Protein AF-A0A9Q0MT74-F1 (afdb_monomer)

Secondary structure (DSSP, 8-state):
-------------------------EEBTTS-EESSHHHHHHHHTT-TT--B--SS---SS------------EEETTS-EESSHHHHHHHHHHTT----EEEES--

Structure (mmCIF, N/CA/C/O backbone):
data_AF-A0A9Q0MT74-F1
#
_entry.id   AF-A0A9Q0MT74-F1
#
loop_
_atom_site.group_PDB
_atom_site.id
_atom_site.type_symbol
_atom_site.label_atom_id
_atom_site.label_alt_id
_atom_site.label_comp_id
_atom_site.label_asym_id
_atom_site.label_entity_id
_atom_site.label_seq_id
_atom_site.pdbx_PDB_ins_code
_atom_site.Cartn_x
_atom_site.Cartn_y
_atom_site.Cartn_z
_atom_site.occupancy
_atom_site.B_iso_or_equiv
_atom_site.auth_seq_id
_atom_site.auth_comp_id
_atom_site.auth_asym_id
_atom_site.auth_atom_id
_atom_site.pdbx_PDB_model_num
ATOM 1 N N . MET A 1 1 ? 53.813 -7.443 -28.184 1.00 44.03 1 MET A N 1
ATOM 2 C CA . MET A 1 1 ? 53.787 -6.206 -27.374 1.00 44.03 1 MET A CA 1
ATOM 3 C C . MET A 1 1 ? 52.587 -5.408 -27.853 1.00 44.03 1 MET A C 1
ATOM 5 O O . MET A 1 1 ? 52.539 -5.113 -29.034 1.00 44.03 1 MET A O 1
ATOM 9 N N . LEU A 1 2 ? 51.480 -5.450 -27.103 1.00 43.97 2 LEU A N 1
ATOM 10 C CA . LEU A 1 2 ? 51.049 -4.371 -26.189 1.00 43.97 2 LEU A CA 1
ATOM 11 C C . LEU A 1 2 ? 50.726 -3.103 -27.005 1.00 43.97 2 LEU A C 1
ATOM 13 O O . LEU A 1 2 ? 51.635 -2.535 -27.587 1.00 43.97 2 LEU A O 1
ATOM 17 N N . THR A 1 3 ? 49.478 -2.658 -27.126 1.00 46.44 3 THR A N 1
ATOM 18 C CA . THR A 1 3 ? 48.632 -2.263 -25.991 1.00 46.44 3 THR A CA 1
ATOM 19 C C . THR A 1 3 ? 47.133 -2.334 -26.312 1.00 46.44 3 THR A C 1
ATOM 21 O O . THR A 1 3 ? 46.624 -1.621 -27.173 1.00 46.44 3 THR A O 1
ATOM 24 N N . LEU A 1 4 ? 46.426 -3.171 -25.543 1.00 58.16 4 LEU A N 1
ATOM 25 C CA . LEU A 1 4 ? 45.058 -2.894 -25.103 1.00 58.16 4 LEU A CA 1
ATOM 2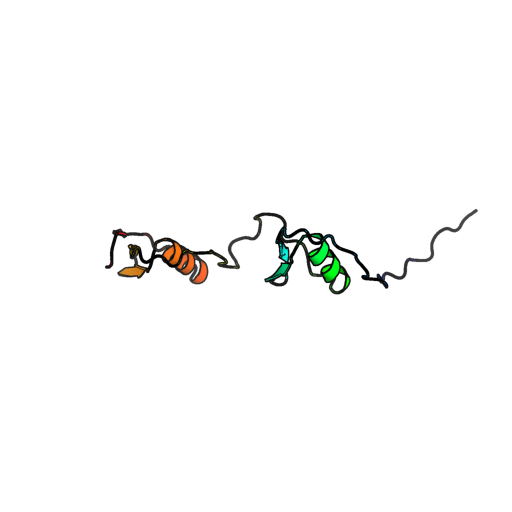6 C C . LEU A 1 4 ? 45.027 -1.578 -24.297 1.00 58.16 4 LEU A C 1
ATOM 28 O O . LEU A 1 4 ? 46.034 -1.230 -23.683 1.00 58.16 4 LEU A O 1
ATOM 32 N N . LEU A 1 5 ? 43.829 -0.984 -24.203 1.00 58.59 5 LEU A N 1
ATOM 33 C CA . LEU A 1 5 ? 43.388 0.077 -23.279 1.00 58.59 5 LEU A CA 1
ATOM 34 C C . LEU A 1 5 ? 43.742 1.512 -23.673 1.00 58.59 5 LEU A C 1
ATOM 36 O O . LEU A 1 5 ? 44.814 1.983 -23.327 1.00 58.59 5 LEU A O 1
ATOM 40 N N . LEU A 1 6 ? 42.757 2.239 -24.214 1.00 51.47 6 LEU A N 1
ATOM 41 C CA . LEU A 1 6 ? 42.375 3.555 -23.686 1.00 51.47 6 LEU A CA 1
ATOM 42 C C . LEU A 1 6 ? 40.843 3.728 -23.765 1.00 51.47 6 LEU A C 1
ATOM 44 O O . LEU A 1 6 ? 40.298 4.290 -24.704 1.00 51.47 6 LEU A O 1
ATOM 48 N N . LEU A 1 7 ? 40.199 3.169 -22.736 1.00 41.94 7 LEU A N 1
ATOM 49 C CA . LEU A 1 7 ? 39.065 3.722 -21.984 1.00 41.94 7 LEU A CA 1
ATOM 50 C C . LEU A 1 7 ? 37.783 4.086 -22.753 1.00 41.94 7 LEU A C 1
ATOM 52 O O . LEU A 1 7 ? 37.570 5.220 -23.166 1.00 41.94 7 LEU A O 1
ATOM 56 N N . ASN A 1 8 ? 36.893 3.091 -22.803 1.00 47.56 8 ASN A N 1
ATOM 57 C CA . ASN A 1 8 ? 35.435 3.191 -22.683 1.00 47.56 8 ASN A CA 1
ATOM 58 C C . ASN A 1 8 ? 34.933 4.588 -22.268 1.00 47.56 8 ASN A C 1
ATOM 60 O O . ASN A 1 8 ? 34.925 4.929 -21.082 1.00 47.56 8 ASN A O 1
ATOM 64 N N . VAL A 1 9 ? 34.455 5.363 -23.240 1.00 49.19 9 VAL A N 1
ATOM 65 C CA . VAL A 1 9 ? 33.559 6.489 -22.975 1.00 49.19 9 VAL A CA 1
ATOM 66 C C . VAL A 1 9 ? 32.183 5.875 -22.704 1.00 49.19 9 VAL A C 1
ATOM 68 O O . VAL A 1 9 ? 31.531 5.368 -23.611 1.00 49.19 9 VAL A O 1
ATOM 71 N N . PHE A 1 10 ? 31.800 5.813 -21.429 1.00 51.94 10 PHE A N 1
ATOM 72 C CA . PHE A 1 10 ? 30.501 5.321 -20.968 1.00 51.94 10 PHE A CA 1
ATOM 73 C C . PHE A 1 10 ? 29.374 6.249 -21.461 1.00 51.94 10 PHE A C 1
ATOM 75 O O . PHE A 1 10 ? 29.294 7.395 -21.028 1.00 51.94 10 PHE A O 1
ATOM 82 N N . GLY A 1 11 ? 28.504 5.747 -22.343 1.00 45.72 11 GLY A N 1
ATOM 83 C CA . GLY A 1 11 ? 27.264 6.407 -22.769 1.00 45.72 11 GLY A CA 1
ATOM 84 C C . GLY A 1 11 ? 26.456 5.511 -23.714 1.00 45.72 11 GLY A C 1
ATOM 85 O O . GLY A 1 11 ? 26.902 5.209 -24.817 1.00 45.72 11 GLY A O 1
ATOM 86 N N . ARG A 1 12 ? 25.295 5.017 -23.263 1.00 54.22 12 ARG A N 1
ATOM 87 C CA . ARG A 1 12 ? 24.438 4.048 -23.974 1.00 54.22 12 ARG A CA 1
ATOM 88 C C . ARG A 1 12 ? 23.598 4.766 -25.043 1.00 54.22 12 ARG A C 1
ATOM 90 O O . ARG A 1 12 ? 22.455 5.115 -24.793 1.00 54.22 12 ARG A O 1
ATOM 97 N N . GLU A 1 13 ? 24.164 5.012 -26.225 1.00 56.47 13 GLU A N 1
ATOM 98 C CA . GLU A 1 13 ? 23.534 5.872 -27.252 1.00 56.47 13 GLU A CA 1
ATOM 99 C C . GLU A 1 13 ? 22.345 5.279 -28.036 1.00 56.47 13 GLU A C 1
ATOM 101 O O . GLU A 1 13 ? 21.807 5.951 -28.908 1.00 56.47 13 GLU A O 1
ATOM 106 N N . ASP A 1 14 ? 21.828 4.093 -27.714 1.00 60.78 14 ASP A N 1
ATOM 107 C CA . ASP A 1 14 ? 20.587 3.618 -28.342 1.00 60.78 14 ASP A CA 1
ATOM 108 C C . ASP A 1 14 ? 19.717 2.824 -27.359 1.00 60.78 14 ASP A C 1
ATOM 110 O O . ASP A 1 14 ? 19.758 1.595 -27.297 1.00 60.78 14 ASP A O 1
ATOM 114 N N . CYS A 1 15 ? 18.850 3.530 -26.627 1.00 69.00 15 CYS A N 1
ATOM 115 C CA . CYS A 1 15 ? 17.767 2.952 -25.817 1.00 69.00 15 CYS A CA 1
ATOM 116 C C . CYS A 1 15 ? 16.600 2.414 -26.667 1.00 69.00 15 CYS A C 1
ATOM 118 O O . CYS A 1 15 ? 15.432 2.518 -26.305 1.00 69.00 15 CYS A O 1
ATOM 120 N N . LYS A 1 16 ? 16.901 1.836 -27.833 1.00 75.31 16 LYS A N 1
ATOM 121 C CA . LYS A 1 16 ? 15.912 1.207 -28.715 1.00 75.31 16 LYS A CA 1
ATOM 122 C C . LYS A 1 16 ? 15.719 -0.248 -28.303 1.00 75.31 16 LYS A C 1
ATOM 124 O O . LYS A 1 16 ? 16.227 -1.160 -28.951 1.00 75.31 16 LYS A O 1
ATOM 129 N N . ILE A 1 17 ? 15.006 -0.460 -27.202 1.00 81.81 17 ILE A N 1
ATOM 130 C CA . ILE A 1 17 ? 14.678 -1.798 -26.703 1.00 81.81 17 ILE A CA 1
ATOM 131 C C . ILE A 1 17 ? 13.286 -2.180 -27.215 1.00 81.81 17 ILE A C 1
ATOM 133 O O . ILE A 1 17 ? 12.305 -1.487 -26.961 1.00 81.81 17 ILE A O 1
ATOM 137 N N . ALA A 1 18 ? 13.203 -3.277 -27.967 1.00 85.56 18 ALA A N 1
ATOM 138 C CA . ALA A 1 18 ? 11.931 -3.853 -28.388 1.00 85.56 18 ALA A CA 1
ATOM 139 C C . ALA A 1 18 ? 11.427 -4.810 -27.302 1.00 85.56 18 ALA A C 1
ATOM 141 O O . ALA A 1 18 ? 12.107 -5.785 -26.985 1.00 85.56 18 ALA A O 1
ATOM 142 N N . CYS A 1 19 ? 10.237 -4.545 -26.764 1.00 85.88 19 CYS A N 1
ATOM 143 C CA . CYS A 1 19 ? 9.634 -5.367 -25.720 1.00 85.88 19 CYS A CA 1
ATOM 144 C C . CYS A 1 19 ? 8.459 -6.199 -26.244 1.00 85.88 19 CYS A C 1
ATOM 146 O O . CYS A 1 19 ? 7.714 -5.724 -27.109 1.00 85.88 19 CYS A O 1
ATOM 148 N N . PRO A 1 20 ? 8.258 -7.426 -25.729 1.00 90.06 20 PRO A N 1
ATOM 149 C CA . PRO A 1 20 ? 7.036 -8.170 -25.990 1.00 90.06 20 PRO A CA 1
ATOM 150 C C . PRO A 1 20 ? 5.825 -7.445 -25.384 1.00 90.06 20 PRO A C 1
ATOM 152 O O . PRO A 1 20 ? 5.950 -6.661 -24.443 1.00 90.06 20 PRO A O 1
ATOM 155 N N . LEU A 1 21 ? 4.639 -7.710 -25.937 1.00 88.62 21 LEU A N 1
ATOM 156 C CA . LEU A 1 21 ? 3.368 -7.151 -25.456 1.00 88.62 21 LEU A CA 1
ATOM 157 C C . LEU A 1 21 ? 2.739 -8.000 -24.340 1.00 88.62 21 LEU A C 1
ATOM 159 O O . LEU A 1 21 ? 1.523 -7.976 -24.151 1.00 88.62 21 LEU A O 1
ATOM 163 N N . ASP A 1 22 ? 3.542 -8.794 -23.633 1.00 90.12 22 ASP A N 1
ATOM 164 C CA . ASP A 1 22 ? 3.057 -9.528 -22.474 1.00 90.12 22 ASP A CA 1
ATOM 165 C C . ASP A 1 22 ? 2.778 -8.551 -21.328 1.00 90.12 22 ASP A C 1
ATOM 167 O O . ASP A 1 22 ? 3.565 -7.645 -21.050 1.00 90.12 22 ASP A O 1
ATOM 171 N N . LEU A 1 23 ? 1.626 -8.719 -20.684 1.00 85.88 23 LEU A N 1
ATOM 172 C CA . LEU A 1 23 ? 1.203 -7.877 -19.575 1.00 85.88 23 LEU A CA 1
ATOM 173 C C . LEU A 1 23 ? 1.513 -8.599 -18.263 1.00 85.88 23 LEU A C 1
ATOM 175 O O . LEU A 1 23 ? 0.690 -9.354 -17.744 1.00 85.88 23 LEU A O 1
ATOM 179 N N . SER A 1 24 ? 2.716 -8.353 -17.757 1.00 86.25 24 SER A N 1
ATOM 180 C CA . SER A 1 24 ? 3.268 -8.918 -16.524 1.00 86.25 24 SER A CA 1
ATOM 181 C C . SER A 1 24 ? 3.733 -7.757 -15.634 1.00 86.25 24 SER A C 1
ATOM 183 O O . SER A 1 24 ? 4.938 -7.520 -15.534 1.00 86.25 24 SER A O 1
ATOM 185 N N . PRO A 1 25 ? 2.802 -6.967 -15.064 1.00 85.19 25 PRO A N 1
ATOM 186 C CA . PRO A 1 25 ? 3.102 -5.637 -14.549 1.00 85.19 25 PRO A CA 1
ATOM 187 C C . PRO A 1 25 ? 4.108 -5.658 -13.397 1.00 85.19 25 PRO A C 1
ATOM 189 O O . PRO A 1 25 ? 4.046 -6.510 -12.510 1.00 85.19 25 PRO A O 1
ATOM 192 N N . VAL A 1 26 ? 5.011 -4.678 -13.401 1.00 85.00 26 VAL A N 1
ATOM 193 C CA . VAL A 1 26 ? 6.054 -4.495 -12.384 1.00 85.00 26 VAL A CA 1
ATOM 194 C C . VAL A 1 26 ? 6.080 -3.051 -11.890 1.00 85.00 26 VAL A C 1
ATOM 196 O O . VAL A 1 26 ? 5.729 -2.135 -12.631 1.00 85.00 26 VAL A O 1
ATOM 199 N N . CYS A 1 27 ? 6.511 -2.831 -10.650 1.00 84.81 27 CYS A N 1
ATOM 200 C CA . CYS A 1 27 ? 6.716 -1.490 -10.105 1.00 84.81 27 CYS A CA 1
ATOM 201 C C . CYS A 1 27 ? 8.192 -1.086 -10.243 1.00 84.81 27 CYS A C 1
ATOM 203 O O . CYS A 1 27 ? 9.084 -1.905 -10.004 1.00 84.81 27 CYS A O 1
ATOM 205 N N . GLY A 1 28 ? 8.454 0.156 -10.648 1.00 81.25 28 GLY A N 1
ATOM 206 C CA . GLY A 1 28 ? 9.793 0.743 -10.639 1.00 81.25 28 GLY A CA 1
ATOM 207 C C . GLY A 1 28 ? 10.088 1.513 -9.359 1.00 81.25 28 GLY A C 1
ATOM 208 O O . GLY A 1 28 ? 9.183 1.950 -8.649 1.00 81.25 28 GLY A O 1
ATOM 209 N N . SER A 1 29 ? 11.374 1.734 -9.089 1.00 79.50 29 SER A N 1
ATOM 210 C CA . SER A 1 29 ? 11.835 2.603 -7.995 1.00 79.50 29 SER A CA 1
ATOM 211 C C . SER A 1 29 ? 11.363 4.061 -8.115 1.00 79.50 29 SER A C 1
ATOM 213 O O . SER A 1 29 ? 11.430 4.806 -7.141 1.00 79.50 29 SER A O 1
ATOM 215 N N . ASP A 1 30 ? 10.858 4.472 -9.281 1.00 79.62 30 ASP A N 1
ATOM 216 C CA . ASP A 1 30 ? 10.247 5.780 -9.522 1.00 79.62 30 ASP A CA 1
ATOM 217 C C . ASP A 1 30 ? 8.736 5.826 -9.217 1.00 79.62 30 ASP A C 1
ATOM 219 O O . ASP A 1 30 ? 8.078 6.826 -9.510 1.00 79.62 30 ASP A O 1
ATOM 223 N N . GLY A 1 31 ? 8.179 4.752 -8.644 1.00 78.19 31 GLY A N 1
ATOM 224 C CA . GLY A 1 31 ? 6.767 4.649 -8.268 1.00 78.19 31 GLY A CA 1
ATOM 225 C C . GLY A 1 31 ? 5.814 4.455 -9.451 1.00 78.19 31 GLY A C 1
ATOM 226 O O . GLY A 1 31 ? 4.598 4.526 -9.275 1.00 78.19 31 GLY A O 1
ATOM 227 N N . LYS A 1 32 ? 6.330 4.218 -10.665 1.00 82.75 32 LYS A N 1
ATOM 228 C CA . LYS A 1 32 ? 5.506 3.922 -11.843 1.00 82.75 32 LYS A CA 1
ATOM 229 C C . LYS A 1 32 ? 5.318 2.420 -12.019 1.00 82.75 32 LYS A C 1
ATOM 231 O O . LYS A 1 32 ? 6.214 1.621 -11.753 1.00 82.75 32 LYS A O 1
ATOM 236 N N . THR A 1 33 ? 4.145 2.041 -12.521 1.00 84.94 33 THR A N 1
ATOM 237 C CA . THR A 1 33 ? 3.880 0.674 -12.981 1.00 84.94 33 THR A CA 1
ATOM 238 C C . THR A 1 33 ? 4.237 0.552 -14.457 1.00 84.94 33 THR A C 1
ATOM 240 O O . THR A 1 33 ? 3.777 1.347 -15.275 1.00 84.94 33 THR A O 1
ATOM 243 N N . TYR A 1 34 ? 5.018 -0.468 -14.795 1.00 85.44 34 TYR A N 1
ATOM 244 C CA . TYR A 1 34 ? 5.444 -0.779 -16.154 1.00 85.44 34 TYR A CA 1
ATOM 245 C C . TYR A 1 34 ? 4.732 -2.050 -16.640 1.00 85.44 34 TYR A C 1
ATOM 247 O O . TYR A 1 34 ? 4.574 -2.979 -15.843 1.00 85.44 34 TYR A O 1
ATOM 255 N N . PRO A 1 35 ? 4.303 -2.125 -17.918 1.00 88.62 35 PRO A N 1
ATOM 256 C CA . PRO A 1 35 ? 3.590 -3.284 -18.469 1.00 88.62 35 PRO A CA 1
ATOM 257 C C . PRO A 1 35 ? 4.290 -4.629 -18.257 1.00 88.62 35 PRO A C 1
ATOM 259 O O . PRO A 1 35 ? 3.622 -5.633 -18.019 1.00 88.62 35 PRO A O 1
ATOM 262 N N . ASN A 1 36 ? 5.621 -4.637 -18.335 1.00 84.81 36 ASN A N 1
ATOM 263 C CA . ASN A 1 36 ? 6.472 -5.778 -18.016 1.00 84.81 36 ASN A CA 1
ATOM 264 C C . ASN A 1 36 ? 7.900 -5.339 -17.649 1.00 84.81 36 ASN A C 1
ATOM 266 O O . ASN A 1 36 ? 8.278 -4.173 -17.800 1.00 84.81 36 ASN A O 1
ATOM 270 N N . ALA A 1 37 ? 8.715 -6.290 -17.189 1.00 84.81 37 ALA A N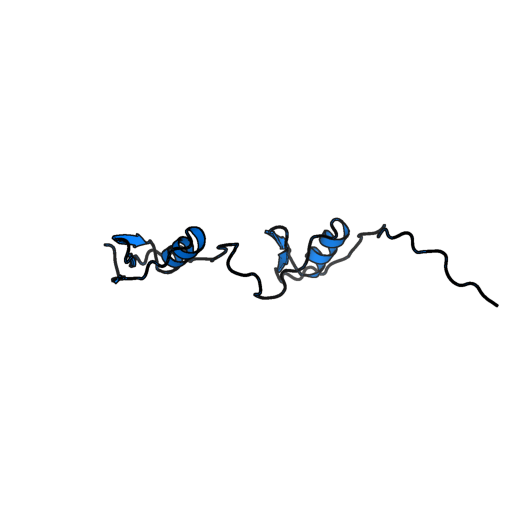 1
ATOM 271 C CA . ALA A 1 37 ? 10.111 -6.048 -16.821 1.00 84.81 37 ALA A CA 1
ATOM 272 C C . ALA A 1 37 ? 10.939 -5.428 -17.963 1.00 84.81 37 ALA A C 1
ATOM 274 O O . ALA A 1 37 ? 11.721 -4.517 -17.711 1.00 84.81 37 ALA A O 1
ATOM 275 N N . CYS A 1 38 ? 10.711 -5.842 -19.217 1.00 87.56 38 CYS A N 1
ATOM 276 C CA . CYS A 1 38 ? 11.411 -5.269 -20.369 1.00 87.56 38 CYS A CA 1
ATOM 277 C C . CYS A 1 38 ? 11.113 -3.773 -20.523 1.00 87.56 38 CYS A C 1
ATOM 279 O O . CYS A 1 38 ? 12.029 -2.981 -20.728 1.00 87.56 38 CYS A O 1
ATOM 281 N N . THR A 1 39 ? 9.845 -3.367 -20.391 1.00 88.75 39 THR A N 1
ATOM 282 C CA . THR A 1 39 ? 9.468 -1.947 -20.491 1.00 88.75 39 THR A CA 1
ATOM 283 C C . THR A 1 39 ? 10.046 -1.099 -19.361 1.00 88.75 39 THR A C 1
ATOM 285 O O . THR A 1 39 ? 10.359 0.064 -19.589 1.00 88.75 39 THR A O 1
ATOM 288 N N . LEU A 1 40 ? 10.250 -1.675 -18.173 1.00 85.56 40 LEU A N 1
ATOM 289 C CA . LEU A 1 40 ? 10.957 -1.001 -17.087 1.00 85.56 40 LEU A CA 1
ATOM 290 C C . LEU A 1 40 ? 12.439 -0.820 -17.429 1.00 85.56 40 LEU A C 1
ATOM 292 O O . LEU A 1 40 ? 12.943 0.294 -17.363 1.00 85.56 40 LEU A O 1
ATOM 296 N N . GLU A 1 41 ? 13.128 -1.883 -17.850 1.00 80.38 41 GLU A N 1
ATOM 297 C CA . GLU A 1 41 ? 14.547 -1.824 -18.236 1.00 80.38 41 GLU A CA 1
ATOM 298 C C . GLU A 1 41 ? 14.807 -0.880 -19.421 1.00 80.38 41 GLU A C 1
ATOM 300 O O . GLU A 1 41 ? 15.869 -0.254 -19.511 1.00 80.38 41 GLU A O 1
ATOM 305 N N . ALA A 1 42 ? 13.837 -0.771 -20.334 1.00 82.50 42 ALA A N 1
ATOM 306 C CA . ALA A 1 42 ? 13.868 0.177 -21.439 1.00 82.50 42 ALA A CA 1
ATOM 307 C C . ALA A 1 42 ? 13.869 1.629 -20.954 1.00 82.50 42 ALA A C 1
ATOM 309 O O . ALA A 1 42 ? 14.617 2.453 -21.476 1.00 82.50 42 ALA A O 1
ATOM 310 N N . GLU A 1 43 ? 13.100 1.926 -19.914 1.00 82.94 43 GLU A N 1
ATOM 311 C CA . GLU A 1 43 ? 13.022 3.255 -19.304 1.00 82.94 43 GLU A CA 1
ATOM 312 C C . GLU A 1 43 ? 14.241 3.537 -18.412 1.00 82.94 43 GLU A C 1
ATOM 314 O O . GLU A 1 43 ? 14.818 4.627 -18.466 1.00 82.94 43 GLU A O 1
ATOM 319 N N . SER A 1 44 ? 14.749 2.521 -17.705 1.00 77.25 44 SER A N 1
ATOM 320 C CA . SER A 1 44 ? 16.033 2.574 -16.990 1.00 77.25 44 SER A CA 1
ATOM 321 C C . SER A 1 44 ? 17.212 2.945 -17.886 1.00 77.25 44 SER A C 1
ATOM 323 O O . SER A 1 44 ? 18.201 3.483 -17.408 1.00 77.25 44 SER A O 1
ATOM 325 N N . CYS A 1 45 ? 17.126 2.687 -19.194 1.00 76.62 45 CYS A N 1
ATOM 326 C CA . CYS A 1 45 ? 18.171 3.066 -20.142 1.00 76.62 45 CYS A CA 1
ATOM 327 C C . CYS A 1 45 ? 18.345 4.590 -20.269 1.00 76.62 45 CYS A C 1
ATOM 329 O O . CYS A 1 45 ? 19.457 5.061 -20.502 1.00 76.62 45 CYS A O 1
ATOM 331 N N . HIS A 1 46 ? 17.264 5.360 -20.109 1.00 69.62 46 HIS A N 1
ATOM 332 C CA . HIS A 1 46 ? 17.311 6.824 -20.126 1.00 69.62 46 HIS A CA 1
ATOM 333 C C . HIS A 1 46 ? 17.659 7.415 -18.759 1.00 69.62 46 HIS A C 1
ATOM 335 O O . HIS A 1 46 ? 18.164 8.536 -18.675 1.00 69.62 46 HIS A O 1
ATOM 341 N N . ASN A 1 47 ? 17.372 6.672 -17.693 1.00 64.94 47 ASN A N 1
ATOM 342 C CA . ASN A 1 47 ? 17.556 7.100 -16.322 1.00 64.94 47 ASN A CA 1
ATOM 343 C C . ASN A 1 47 ? 18.106 5.925 -15.507 1.00 64.94 47 ASN A C 1
ATOM 345 O O . ASN A 1 47 ? 17.329 5.144 -14.955 1.00 64.94 47 ASN A O 1
ATOM 349 N N . ASP A 1 48 ? 19.439 5.847 -15.403 1.00 63.41 48 ASP A N 1
ATOM 350 C CA . ASP A 1 48 ? 20.234 4.821 -14.688 1.00 63.41 48 ASP A CA 1
ATOM 351 C C . ASP A 1 48 ? 19.838 4.611 -13.200 1.00 63.41 48 ASP A C 1
ATOM 353 O O . ASP A 1 48 ? 20.453 3.824 -12.484 1.00 63.41 48 ASP A O 1
ATOM 357 N N . SER A 1 49 ? 18.814 5.317 -12.710 1.00 65.88 49 SER A N 1
ATOM 358 C CA . SER A 1 49 ? 18.258 5.227 -11.356 1.00 65.88 49 SER A CA 1
ATOM 359 C C . SER A 1 49 ? 16.963 4.404 -11.252 1.00 65.88 49 SER A C 1
ATOM 361 O O . SER A 1 49 ? 16.493 4.159 -10.138 1.00 65.88 49 SER A O 1
ATOM 363 N N . ILE A 1 50 ? 16.354 3.992 -12.371 1.00 65.88 50 ILE A N 1
ATOM 364 C CA . ILE A 1 50 ? 15.135 3.170 -12.352 1.00 65.88 50 ILE A CA 1
ATOM 365 C C . ILE A 1 50 ? 15.561 1.706 -12.259 1.00 65.88 50 ILE A C 1
ATOM 367 O O . ILE A 1 50 ? 16.176 1.173 -13.179 1.00 65.88 50 ILE A O 1
ATOM 371 N N . THR A 1 51 ? 15.248 1.034 -11.158 1.00 62.09 51 THR A N 1
ATOM 372 C CA . THR A 1 51 ? 15.480 -0.405 -11.004 1.00 62.09 51 THR A CA 1
ATOM 373 C C . THR A 1 51 ? 14.156 -1.125 -10.833 1.00 62.09 51 THR A C 1
ATOM 375 O O . THR A 1 51 ? 13.185 -0.581 -10.299 1.00 62.09 51 THR A O 1
ATOM 378 N N . LEU A 1 52 ? 14.111 -2.359 -11.334 1.00 56.81 52 LEU A N 1
ATOM 379 C CA . LEU A 1 52 ? 12.983 -3.246 -11.132 1.00 56.81 52 LEU A CA 1
ATOM 380 C C . LEU A 1 52 ? 12.849 -3.499 -9.633 1.00 56.81 52 LEU A C 1
ATOM 382 O O . LEU A 1 52 ? 13.776 -4.023 -9.010 1.00 56.81 52 LEU A O 1
ATOM 386 N N . LEU A 1 53 ? 11.693 -3.156 -9.065 1.00 53.62 53 LEU A N 1
ATOM 387 C CA . LEU A 1 53 ? 11.336 -3.526 -7.702 1.00 53.62 53 LEU A CA 1
ATOM 388 C C . LEU A 1 53 ? 10.994 -5.026 -7.691 1.00 53.62 53 LEU A C 1
ATOM 390 O O . LEU A 1 53 ? 9.847 -5.434 -7.525 1.00 53.62 53 LEU A O 1
ATOM 394 N N . LEU A 1 54 ? 11.988 -5.874 -7.967 1.00 48.56 54 LEU A N 1
AT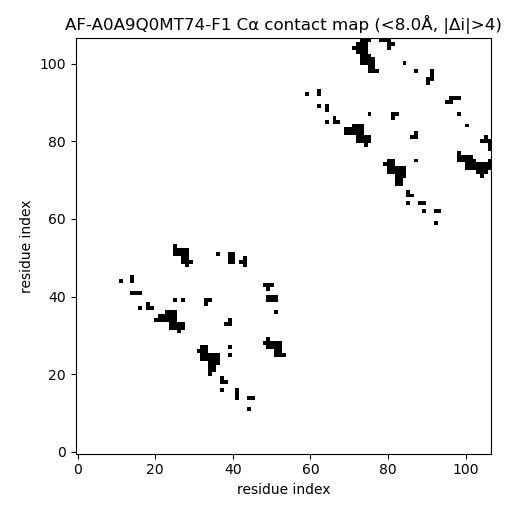OM 395 C CA . LEU A 1 54 ? 11.845 -7.318 -7.865 1.00 48.56 54 LEU A CA 1
ATOM 396 C C . LEU A 1 54 ? 11.726 -7.665 -6.383 1.00 48.56 54 LEU A C 1
ATOM 398 O O . LEU A 1 54 ? 12.708 -7.646 -5.649 1.00 48.56 54 LEU A O 1
ATOM 402 N N . LEU A 1 55 ? 10.505 -8.040 -6.003 1.00 44.03 55 LEU A N 1
ATOM 403 C CA . LEU A 1 55 ? 10.172 -8.861 -4.844 1.00 44.03 55 LEU A CA 1
ATOM 404 C C . LEU A 1 55 ? 10.502 -8.231 -3.480 1.00 44.03 55 LEU A C 1
ATOM 406 O O . LEU A 1 55 ? 11.573 -8.422 -2.919 1.00 44.03 55 LEU A O 1
ATOM 410 N N . ASN A 1 56 ? 9.483 -7.611 -2.884 1.00 49.12 56 ASN A N 1
ATOM 411 C CA . ASN A 1 56 ? 9.173 -7.727 -1.452 1.00 49.12 56 ASN A CA 1
ATOM 412 C C . ASN A 1 56 ? 10.282 -7.371 -0.439 1.00 49.12 56 ASN A C 1
ATOM 414 O O . ASN A 1 56 ? 10.271 -7.904 0.670 1.00 49.12 56 ASN A O 1
ATOM 418 N N . VAL A 1 57 ? 11.216 -6.470 -0.764 1.00 52.75 57 VAL A N 1
ATOM 419 C CA . VAL A 1 57 ? 12.220 -5.978 0.201 1.00 52.75 57 VAL A CA 1
ATOM 420 C C . VAL A 1 57 ? 12.418 -4.463 0.088 1.00 52.75 57 VAL A C 1
ATOM 422 O O . VAL A 1 57 ? 13.503 -3.982 -0.198 1.00 52.75 57 VAL A O 1
ATOM 425 N N . PHE A 1 58 ? 11.350 -3.711 0.343 1.00 47.53 58 PHE A N 1
ATOM 426 C CA . PHE A 1 58 ? 11.370 -2.389 0.985 1.00 47.53 58 PHE A CA 1
ATOM 427 C C . PHE A 1 58 ? 10.044 -2.335 1.764 1.00 47.53 58 PHE A C 1
ATOM 429 O O . PHE A 1 58 ? 8.981 -2.187 1.184 1.00 47.53 58 PHE A O 1
ATOM 436 N N . GLY A 1 59 ? 9.985 -2.710 3.039 1.00 45.22 59 GLY A N 1
ATOM 437 C CA . GLY A 1 59 ? 10.649 -1.971 4.100 1.00 45.22 59 GLY A CA 1
ATOM 438 C C . GLY A 1 59 ? 9.875 -0.683 4.365 1.00 45.22 59 GLY A C 1
ATOM 439 O O . GLY A 1 59 ? 10.341 0.363 3.954 1.00 45.22 59 GLY A O 1
ATOM 440 N N . GLN A 1 60 ? 8.686 -0.795 4.968 1.00 52.66 60 GLN A N 1
ATOM 441 C CA . GLN A 1 60 ? 8.051 0.157 5.902 1.00 52.66 60 GLN A CA 1
ATOM 442 C C . GLN A 1 60 ? 8.123 1.683 5.626 1.00 52.66 60 GLN A C 1
ATOM 444 O O . GLN A 1 60 ? 7.966 2.467 6.557 1.00 52.66 60 GLN A O 1
ATOM 449 N N . GLU A 1 61 ? 8.353 2.130 4.393 1.00 55.50 61 GLU A N 1
ATOM 450 C CA . GLU A 1 61 ? 8.413 3.562 4.048 1.00 55.50 61 GLU A CA 1
ATOM 4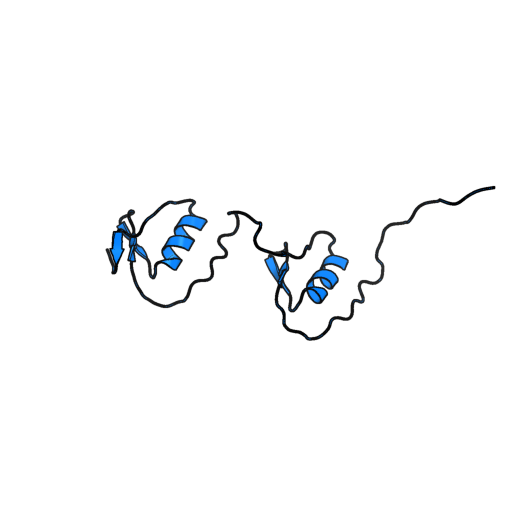51 C C . GLU A 1 61 ? 7.233 3.974 3.159 1.00 55.50 61 GLU A C 1
ATOM 453 O O . GLU A 1 61 ? 6.655 5.035 3.377 1.00 55.50 61 GLU A O 1
ATOM 458 N N . ASN A 1 62 ? 6.790 3.106 2.244 1.00 65.75 62 ASN A N 1
ATOM 459 C CA . ASN A 1 62 ? 5.586 3.343 1.451 1.00 65.75 62 ASN A CA 1
ATOM 460 C C . ASN A 1 62 ? 4.453 2.429 1.914 1.00 65.75 62 ASN A C 1
ATOM 462 O O . ASN A 1 62 ? 4.527 1.205 1.810 1.00 65.75 62 ASN A O 1
ATOM 466 N N . CYS A 1 63 ? 3.387 3.040 2.419 1.00 79.00 63 CYS A N 1
ATOM 467 C CA . CYS A 1 63 ? 2.167 2.365 2.850 1.00 79.00 63 CYS A CA 1
ATOM 468 C C . CYS A 1 63 ? 1.264 2.010 1.665 1.00 79.00 63 CYS A C 1
ATOM 470 O O . CYS A 1 63 ? 0.079 2.339 1.658 1.00 79.00 63 CYS A O 1
ATOM 472 N N . ASP A 1 64 ? 1.834 1.325 0.671 1.00 77.94 64 ASP A N 1
ATOM 473 C CA . ASP A 1 64 ? 1.154 0.880 -0.551 1.00 77.94 64 ASP A CA 1
ATOM 474 C C . ASP A 1 64 ? 0.350 -0.405 -0.292 1.00 77.94 64 ASP A C 1
ATOM 476 O O . ASP A 1 64 ? 0.515 -1.438 -0.943 1.00 77.94 64 ASP A O 1
ATOM 480 N N . ILE A 1 65 ? -0.519 -0.352 0.717 1.00 83.69 65 ILE A N 1
ATOM 481 C CA . ILE A 1 65 ? -1.431 -1.439 1.065 1.00 83.69 65 ILE A CA 1
ATOM 482 C C . ILE A 1 65 ? -2.693 -1.272 0.214 1.00 83.69 65 ILE A C 1
ATOM 484 O O . ILE A 1 65 ? -3.423 -0.287 0.331 1.00 83.69 65 ILE A O 1
ATOM 488 N N . ILE A 1 66 ? -2.951 -2.243 -0.661 1.00 83.94 66 ILE A N 1
ATOM 489 C CA . ILE A 1 66 ? -4.153 -2.268 -1.498 1.00 83.94 66 ILE A CA 1
ATOM 490 C C . ILE A 1 66 ? -5.302 -2.868 -0.686 1.00 83.94 66 ILE A C 1
ATOM 492 O O . ILE A 1 66 ? -5.263 -4.044 -0.329 1.00 83.94 66 ILE A O 1
ATOM 496 N N . CYS A 1 67 ? -6.343 -2.071 -0.448 1.00 86.19 67 CYS A N 1
ATOM 497 C CA . CYS A 1 67 ? -7.548 -2.502 0.255 1.00 86.19 67 CYS A CA 1
ATOM 498 C C . CYS A 1 67 ? -8.739 -2.663 -0.688 1.00 86.19 67 CYS A C 1
ATOM 500 O O . CYS A 1 67 ? -8.917 -1.905 -1.645 1.00 86.19 67 CYS A O 1
ATOM 502 N N . THR A 1 68 ? -9.606 -3.621 -0.373 1.00 88.19 68 THR A N 1
ATOM 503 C CA . THR A 1 68 ? -10.962 -3.669 -0.916 1.00 88.19 68 THR A CA 1
ATOM 504 C C . THR A 1 68 ? -11.794 -2.512 -0.356 1.00 88.19 68 THR A C 1
ATOM 506 O O . THR A 1 68 ? -11.573 -2.036 0.759 1.00 88.19 68 THR A O 1
ATOM 509 N N . ALA A 1 69 ? -12.754 -2.033 -1.151 1.00 90.38 69 ALA A N 1
ATOM 510 C CA . ALA A 1 69 ? -13.667 -0.952 -0.767 1.00 90.38 69 ALA A CA 1
ATOM 511 C C . ALA A 1 69 ? -14.960 -1.473 -0.109 1.00 90.38 69 ALA A C 1
ATOM 513 O O . ALA A 1 69 ? -15.985 -0.791 -0.115 1.00 90.38 69 ALA A O 1
ATOM 514 N N . ASP A 1 70 ? -14.942 -2.703 0.406 1.00 94.19 70 ASP A N 1
ATOM 515 C CA . ASP A 1 70 ? -16.053 -3.245 1.173 1.00 94.19 70 ASP A CA 1
ATOM 516 C C . ASP A 1 70 ? -16.162 -2.530 2.521 1.00 94.19 70 ASP A C 1
ATOM 518 O O . ASP A 1 70 ? -15.166 -2.161 3.149 1.00 94.19 70 ASP A O 1
ATOM 522 N N . TYR A 1 71 ? -17.400 -2.329 2.952 1.00 96.00 71 TYR A N 1
ATOM 523 C CA . TYR A 1 71 ? -17.695 -1.702 4.225 1.00 96.00 71 TYR A CA 1
ATOM 524 C C . TYR A 1 71 ? -18.020 -2.786 5.255 1.00 96.00 71 TYR A C 1
ATOM 526 O O . TYR A 1 71 ? -19.149 -3.272 5.340 1.00 96.00 71 TYR A O 1
ATOM 534 N N . THR A 1 72 ? -16.993 -3.177 6.005 1.00 97.31 72 THR A N 1
ATOM 535 C CA . THR A 1 72 ? -17.015 -4.178 7.078 1.00 97.31 72 THR A CA 1
ATOM 536 C C . THR A 1 72 ? -16.383 -3.563 8.334 1.00 97.31 72 THR A C 1
ATOM 538 O O . THR A 1 72 ? -15.242 -3.873 8.679 1.00 97.31 72 THR A O 1
ATOM 541 N N . PRO A 1 73 ? -17.077 -2.617 8.998 1.00 98.06 73 PRO A N 1
ATOM 542 C CA . PRO A 1 73 ? -16.437 -1.711 9.941 1.00 98.06 73 PRO A CA 1
ATOM 543 C C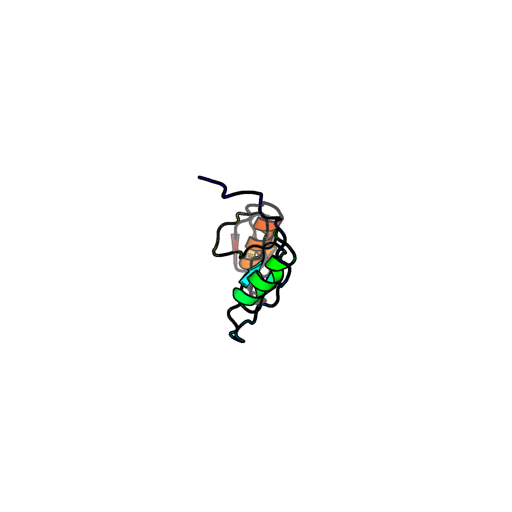 . PRO A 1 73 ? -15.860 -2.419 11.167 1.00 98.06 73 PRO A C 1
ATOM 545 O O . PRO A 1 73 ? -16.395 -3.429 11.627 1.00 98.06 73 PRO A O 1
ATOM 548 N N . VAL A 1 74 ? -14.787 -1.850 11.717 1.00 98.38 74 VAL A N 1
ATOM 549 C CA . VAL A 1 74 ? -14.135 -2.314 12.950 1.00 98.38 74 VAL A CA 1
ATOM 550 C C . VAL A 1 74 ? -13.854 -1.145 13.889 1.00 98.38 74 VAL A C 1
ATOM 552 O O . VAL A 1 74 ? -13.511 -0.046 13.444 1.00 98.38 74 VAL A O 1
ATOM 555 N N . CYS A 1 75 ? -13.961 -1.387 15.193 1.00 98.56 75 CYS A N 1
ATOM 556 C CA . CYS A 1 75 ? -13.611 -0.417 16.221 1.00 98.56 75 CYS A CA 1
ATOM 557 C C . CYS A 1 75 ? -12.155 -0.612 16.651 1.00 98.56 75 CYS A C 1
ATOM 559 O O . CYS A 1 75 ? -11.785 -1.696 17.112 1.00 98.56 75 CYS A O 1
ATOM 561 N N . GLY A 1 76 ? -11.338 0.429 16.506 1.00 98.25 76 GLY A N 1
ATOM 562 C CA . GLY A 1 76 ? -9.939 0.440 16.916 1.00 98.25 76 GLY A CA 1
ATOM 563 C C . GLY A 1 76 ? -9.745 0.648 18.420 1.00 98.25 76 GLY A C 1
ATOM 564 O O . GLY A 1 76 ? -10.606 1.174 19.126 1.00 98.25 76 GLY A O 1
ATOM 565 N N . SER A 1 77 ? -8.569 0.273 18.921 1.00 98.31 77 SER A N 1
ATOM 566 C CA . SER A 1 77 ? -8.134 0.505 20.306 1.00 98.31 77 SER A CA 1
ATOM 567 C C . SER A 1 77 ? -7.936 1.983 20.647 1.00 98.31 77 SER A C 1
ATOM 569 O O . SER A 1 77 ? -7.793 2.332 21.815 1.00 98.31 77 SER A O 1
ATOM 571 N N . ASP A 1 78 ? -7.915 2.843 19.632 1.00 97.69 78 ASP A N 1
ATOM 572 C CA . ASP A 1 78 ? -7.911 4.301 19.724 1.00 97.69 78 ASP A CA 1
ATOM 573 C C . ASP A 1 78 ? -9.328 4.904 19.805 1.00 97.69 78 ASP A C 1
ATOM 575 O O . ASP A 1 78 ? -9.475 6.117 19.947 1.00 97.69 78 ASP A O 1
ATOM 579 N N . GLY A 1 79 ? -10.375 4.071 19.740 1.00 97.50 79 GLY A N 1
ATOM 580 C CA . GLY A 1 79 ? -11.773 4.498 19.761 1.00 97.50 79 GLY A CA 1
ATOM 581 C C . GLY A 1 79 ? -12.291 5.027 18.420 1.00 97.50 79 GLY A C 1
ATOM 582 O O . GLY A 1 79 ? -13.375 5.611 18.388 1.00 97.50 79 GLY A O 1
ATOM 583 N N . LYS A 1 80 ? -11.548 4.838 17.319 1.00 98.06 80 LYS A N 1
ATOM 584 C CA . LYS A 1 80 ? -11.966 5.220 15.965 1.00 98.06 80 LYS A CA 1
ATOM 585 C C . LYS A 1 80 ? -12.608 4.034 15.240 1.00 98.06 80 LYS A C 1
ATOM 587 O O . LYS A 1 80 ? -12.137 2.901 15.323 1.00 98.06 80 LYS A O 1
ATOM 592 N N . THR A 1 81 ? -13.676 4.303 14.493 1.00 98.25 81 THR A N 1
ATOM 593 C CA . THR A 1 81 ? -14.253 3.339 13.547 1.00 98.25 81 THR A CA 1
ATOM 594 C C . THR A 1 81 ? -13.487 3.388 12.229 1.00 98.25 81 THR A C 1
ATOM 596 O O . THR A 1 81 ? -13.320 4.459 11.641 1.00 98.25 81 THR A O 1
ATOM 599 N N . TYR A 1 82 ? -13.078 2.226 11.732 1.00 97.62 82 TYR A N 1
ATOM 600 C CA . TYR A 1 82 ? -12.442 2.051 10.428 1.00 97.62 82 TYR A CA 1
ATOM 601 C C . TYR A 1 82 ? -13.400 1.340 9.476 1.00 97.62 82 TYR A C 1
ATOM 603 O O . TYR A 1 82 ? -14.153 0.472 9.907 1.00 97.62 82 TYR A O 1
ATOM 611 N N . SER A 1 83 ? -13.378 1.694 8.185 1.00 97.50 83 SER A N 1
ATOM 612 C CA . SER A 1 83 ? -14.301 1.144 7.175 1.00 97.50 83 SER A CA 1
ATOM 613 C C . SER A 1 83 ? -14.156 -0.364 6.973 1.00 97.50 83 SER A C 1
ATOM 615 O O . SER A 1 83 ? -15.129 -1.026 6.626 1.00 97.50 83 SER A O 1
ATOM 617 N N . ASN A 1 84 ? -12.947 -0.880 7.185 1.00 97.00 84 ASN A N 1
ATOM 618 C CA . ASN A 1 84 ? -12.616 -2.295 7.284 1.00 97.00 84 ASN A CA 1
ATOM 619 C C . ASN A 1 84 ? -11.257 -2.459 7.986 1.00 97.00 84 ASN A C 1
ATOM 621 O O . ASN A 1 84 ? -10.567 -1.475 8.273 1.00 97.00 84 ASN A O 1
ATOM 625 N N . ALA A 1 85 ? -10.864 -3.703 8.263 1.00 96.50 85 ALA A N 1
ATOM 626 C CA . ALA A 1 85 ? -9.587 -4.008 8.912 1.00 96.50 85 ALA A CA 1
ATOM 627 C C . ALA A 1 85 ? -8.367 -3.540 8.094 1.00 96.50 85 ALA A C 1
ATOM 629 O O . ALA A 1 85 ? -7.391 -3.067 8.670 1.00 96.50 85 ALA A O 1
ATOM 630 N N . CYS A 1 86 ? -8.441 -3.589 6.761 1.00 96.38 86 CYS A N 1
ATOM 631 C CA . CYS A 1 86 ? -7.353 -3.132 5.896 1.00 96.38 86 CYS A CA 1
ATOM 632 C C . CYS A 1 86 ? -7.120 -1.617 6.022 1.00 96.38 86 CYS A C 1
ATOM 634 O O . CYS A 1 86 ? -5.982 -1.164 6.117 1.00 96.38 86 CYS A O 1
ATOM 636 N N . ALA A 1 87 ? -8.189 -0.819 6.121 1.00 95.88 87 ALA A N 1
ATOM 637 C CA . ALA A 1 87 ? -8.083 0.621 6.352 1.00 95.88 87 ALA A CA 1
ATOM 638 C C . ALA A 1 87 ? -7.391 0.957 7.688 1.00 95.88 87 ALA A C 1
ATOM 640 O O . ALA A 1 87 ? -6.653 1.939 7.770 1.00 95.88 87 ALA A O 1
ATOM 641 N N . LEU A 1 88 ? -7.588 0.134 8.722 1.00 97.06 88 LEU A N 1
ATOM 642 C CA . LEU A 1 88 ? -6.865 0.261 9.990 1.00 97.06 88 LEU A CA 1
ATOM 643 C C . LEU A 1 88 ? -5.368 -0.038 9.816 1.00 97.06 88 LEU A C 1
ATOM 645 O O . LEU A 1 88 ? -4.532 0.691 10.348 1.00 97.06 88 LEU A O 1
ATOM 649 N N . GLU A 1 89 ? -5.007 -1.065 9.044 1.00 93.88 89 GLU A N 1
ATOM 650 C CA . GLU A 1 89 ? -3.603 -1.391 8.750 1.00 93.88 89 GLU A CA 1
ATOM 651 C C . GLU A 1 89 ? -2.897 -0.286 7.951 1.00 93.88 89 GLU A C 1
ATOM 653 O O . GLU A 1 89 ? -1.760 0.073 8.267 1.00 93.88 89 GLU A O 1
ATOM 658 N N . VAL A 1 90 ? -3.587 0.308 6.972 1.00 92.94 90 VAL A N 1
ATOM 659 C CA . VAL A 1 90 ? -3.113 1.486 6.227 1.00 92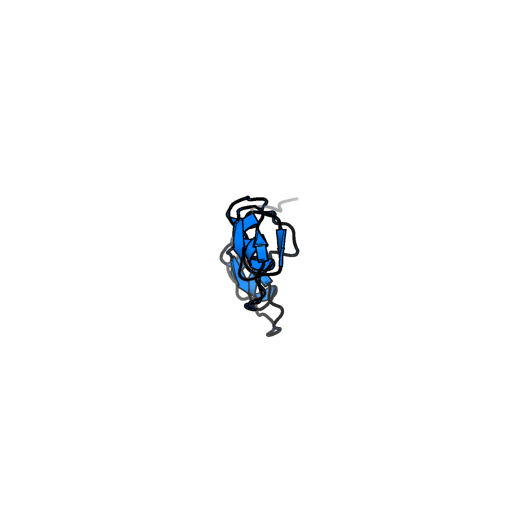.94 90 VAL A CA 1
ATOM 660 C C . VAL A 1 90 ? -2.825 2.643 7.178 1.00 92.94 90 VAL A C 1
ATOM 662 O O . VAL A 1 90 ? -1.741 3.222 7.135 1.00 92.94 90 VAL A O 1
ATOM 665 N N . GLU A 1 91 ? -3.761 2.962 8.072 1.00 94.12 91 GLU A N 1
ATOM 666 C CA . GLU A 1 91 ? -3.599 4.036 9.055 1.00 94.12 91 GLU A CA 1
ATOM 667 C C . GLU A 1 91 ? -2.420 3.764 10.003 1.00 94.12 91 GLU A C 1
ATOM 669 O O . GLU A 1 91 ? -1.633 4.673 10.278 1.00 94.12 91 GLU A O 1
ATOM 674 N N . ASN A 1 92 ? -2.266 2.519 10.470 1.00 94.56 92 ASN A N 1
ATOM 675 C CA . ASN A 1 92 ? -1.131 2.103 11.292 1.00 94.56 92 ASN A CA 1
ATOM 676 C C . ASN A 1 92 ? 0.194 2.301 10.566 1.00 94.56 92 ASN A C 1
ATOM 678 O O . ASN A 1 92 ? 1.143 2.819 11.155 1.00 94.56 92 ASN A O 1
ATOM 682 N N . CYS A 1 93 ? 0.252 1.930 9.289 1.00 91.81 93 CYS A N 1
ATOM 683 C CA . CYS A 1 93 ? 1.435 2.148 8.477 1.00 91.81 93 CYS A CA 1
ATOM 684 C C . CYS A 1 93 ? 1.736 3.649 8.326 1.00 91.81 93 CYS A C 1
ATOM 686 O O . CYS A 1 93 ? 2.829 4.087 8.687 1.00 91.81 93 CYS A O 1
ATOM 688 N N . ILE A 1 94 ? 0.763 4.443 7.853 1.00 89.38 94 ILE A N 1
ATOM 689 C CA . ILE A 1 94 ? 0.950 5.869 7.523 1.00 89.38 94 ILE A CA 1
ATOM 690 C C . ILE A 1 94 ? 1.368 6.664 8.759 1.00 89.38 94 ILE A C 1
ATOM 692 O O . ILE A 1 94 ? 2.293 7.473 8.707 1.00 89.38 94 ILE A O 1
ATOM 696 N N . ASN A 1 95 ? 0.698 6.418 9.884 1.00 91.56 95 ASN A N 1
ATOM 697 C CA . ASN A 1 95 ? 0.913 7.179 11.109 1.00 91.56 95 ASN A CA 1
ATOM 698 C C . ASN A 1 95 ? 1.950 6.545 12.042 1.00 91.56 95 ASN A C 1
ATOM 700 O O . ASN A 1 95 ? 2.158 7.054 13.144 1.00 91.56 95 ASN A O 1
ATOM 704 N N . LYS A 1 96 ? 2.584 5.435 11.635 1.00 89.56 96 LYS A N 1
ATOM 705 C CA . LYS A 1 96 ? 3.464 4.624 12.496 1.00 89.56 96 LYS A CA 1
ATOM 706 C C . LYS A 1 96 ? 2.790 4.291 13.836 1.00 89.56 96 LYS A C 1
ATOM 708 O O . LYS A 1 96 ? 3.415 4.341 14.896 1.00 89.56 96 LYS A O 1
ATOM 713 N N . ALA A 1 97 ? 1.494 3.995 13.773 1.00 93.06 97 ALA A N 1
ATOM 714 C CA . ALA A 1 97 ? 0.659 3.667 14.916 1.00 93.06 97 ALA A CA 1
ATOM 715 C C . ALA A 1 97 ? 0.566 2.146 15.114 1.00 93.06 97 ALA A C 1
ATOM 717 O O . ALA A 1 97 ? 1.048 1.343 14.314 1.00 93.06 97 ALA A O 1
ATOM 718 N N . SER A 1 98 ? -0.022 1.737 16.234 1.00 96.00 98 SER A N 1
ATOM 719 C CA . SER A 1 98 ? -0.244 0.326 16.572 1.00 96.00 98 SER A CA 1
ATOM 720 C C . SER A 1 98 ? -1.642 0.139 17.152 1.00 96.00 98 SER A C 1
ATOM 722 O O . SER A 1 98 ? -1.816 -0.397 18.244 1.00 96.00 98 SER A O 1
ATOM 724 N N . VAL A 1 99 ? -2.640 0.651 16.434 1.00 97.88 99 VAL A N 1
ATOM 725 C CA . VAL A 1 99 ? -4.057 0.464 16.743 1.00 97.88 99 VAL A CA 1
ATOM 726 C C . VAL A 1 99 ? -4.424 -0.993 16.478 1.00 97.88 99 VAL A C 1
ATOM 728 O O . VAL A 1 99 ? -4.047 -1.552 15.450 1.00 97.88 99 VAL A O 1
ATOM 731 N N . THR A 1 100 ? -5.144 -1.624 17.398 1.00 97.62 100 THR A N 1
ATOM 732 C CA . THR A 1 100 ? -5.664 -2.989 17.236 1.00 97.62 100 THR A CA 1
ATOM 733 C C . THR A 1 100 ? -7.182 -2.965 17.128 1.00 97.62 100 THR A C 1
ATOM 735 O O . THR A 1 100 ? -7.827 -2.029 17.591 1.00 97.62 100 THR A O 1
ATOM 738 N N . VAL A 1 101 ? -7.777 -3.992 16.525 1.00 98.00 101 VAL A N 1
ATOM 739 C CA . VAL A 1 101 ? -9.238 -4.143 16.524 1.00 98.00 101 VAL A CA 1
ATOM 740 C C . VAL A 1 101 ? -9.706 -4.584 17.913 1.00 98.00 101 VAL A C 1
ATOM 742 O O . VAL A 1 101 ? -9.239 -5.594 18.438 1.00 98.00 101 VAL A O 1
ATOM 745 N N . VAL A 1 102 ? -10.646 -3.838 18.495 1.00 98.19 102 VAL A N 1
ATOM 746 C CA . VAL A 1 102 ? -11.302 -4.150 19.776 1.00 98.19 102 VAL A CA 1
ATOM 747 C C . VAL A 1 102 ? -12.586 -4.947 19.562 1.00 98.19 102 VAL A C 1
ATOM 749 O O . VAL A 1 102 ? -12.841 -5.908 20.285 1.00 98.19 102 VAL A O 1
ATOM 752 N N . LYS A 1 103 ? -13.406 -4.549 18.583 1.00 97.75 103 LYS A N 1
ATOM 753 C CA . LYS A 1 103 ? -14.644 -5.245 18.202 1.00 97.75 103 LYS A CA 1
ATOM 754 C C . LYS A 1 103 ? -14.928 -5.086 16.711 1.00 97.75 103 LYS A C 1
ATOM 756 O O . LYS A 1 103 ? -14.511 -4.104 16.096 1.00 97.75 103 LYS A O 1
ATOM 761 N N . GLU A 1 104 ? -15.680 -6.036 16.169 1.00 97.62 104 GLU A N 1
ATOM 762 C CA . GLU A 1 104 ? -16.360 -5.872 14.884 1.00 97.62 104 GLU A CA 1
ATOM 763 C C . GLU A 1 104 ? -17.501 -4.852 15.014 1.00 97.62 104 GLU A C 1
ATOM 765 O O . GLU A 1 104 ? -18.115 -4.710 16.078 1.00 97.62 104 GLU A O 1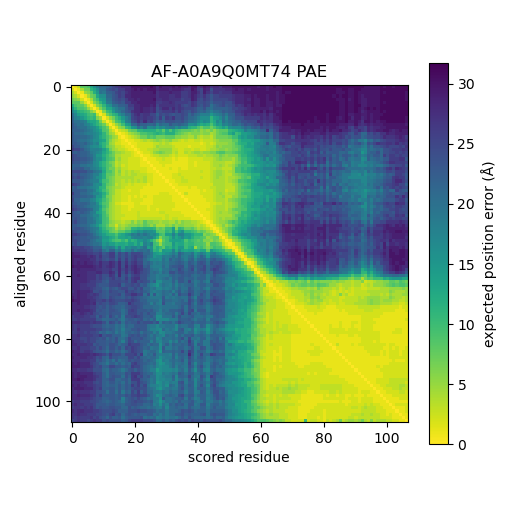
ATOM 770 N N . GLY A 1 105 ? -17.794 -4.154 13.919 1.00 96.62 105 GLY A N 1
ATOM 771 C CA . GLY A 1 105 ? -18.737 -3.045 13.891 1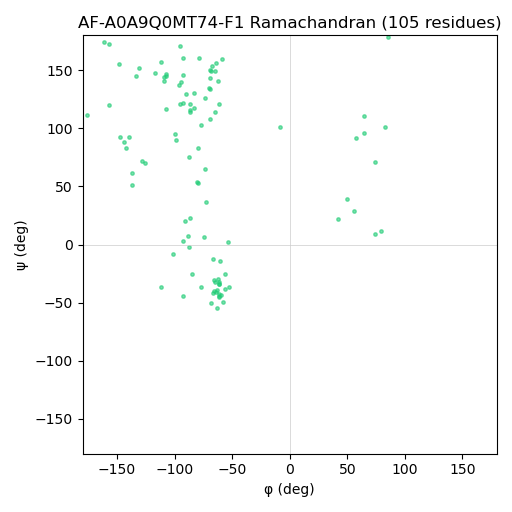.00 96.62 105 GLY A CA 1
ATOM 772 C C . GLY A 1 105 ? -18.104 -1.713 14.290 1.00 96.62 105 GLY A C 1
ATOM 773 O O . GLY A 1 105 ? -16.922 -1.614 14.618 1.00 96.62 105 GLY A O 1
ATOM 774 N N . GLU A 1 106 ? -18.917 -0.664 14.255 1.00 97.50 106 GLU A N 1
ATOM 775 C CA . GLU A 1 106 ? -18.502 0.674 14.673 1.00 97.50 106 GLU A CA 1
ATOM 776 C C . GLU A 1 106 ? -18.234 0.728 16.185 1.00 97.50 106 GLU A C 1
ATOM 778 O O . GLU A 1 106 ? -18.811 -0.057 16.950 1.00 97.50 106 GLU A O 1
ATOM 783 N N . CYS A 1 107 ? -17.366 1.649 16.619 1.00 94.06 107 CYS A N 1
ATOM 784 C CA . CYS A 1 107 ? -17.292 2.073 18.014 1.00 94.06 107 CYS A CA 1
ATOM 785 C C . CYS A 1 107 ? -18.653 2.663 18.429 1.00 94.06 107 CYS A C 1
ATOM 787 O O . CYS A 1 107 ? -19.196 2.092 19.402 1.00 94.06 107 CYS A O 1
#

Radius of gyration: 22.85 Å; Cα contacts (8 Å, |Δi|>4): 142; chains: 1; bounding box: 72×17×49 Å

Sequence (107 aa):
MLTLLLLNVFGREDCKIACPLDLSPVCGSDGKTYPNACTLEAESCHNDSITLLLLNVFGQENCDIICTADYTPVCGSDGKTYSNACALEVENCINKASVTVVKEGEC

pLDDT: mean 79.43, std 17.85, range [41.94, 98.56]

Nearest PDB structures (foldseek):
  6kbr-assembly1_C  TM=8.669E-01  e=1.022E-03  Homo sapiens
  7qe9-assembly2_D  TM=8.385E-01  e=7.460E-04  Homo sapiens
  7qe9-assembly1_C  TM=8.436E-01  e=9.599E-04  Homo sapiens
  1r0r-assembly1_I  TM=7.706E-01  e=1.589E-03  Meleagris gallopavo
  1ppf-assembly1_I  TM=6.888E-01  e=1.589E-03  Meleagris gallopavo

Organism: NCBI:txid35572

InterPro domains:
  IPR002350 Kazal domain [PF07648] (14-47)
  IPR002350 Kazal domain [PF07648] (62-107)
  IPR002350 Kazal domain [PS51465] (9-47)
  IPR002350 Kazal domain [PS51465] (57-107)
  IPR002350 Kazal domain [SM00280] 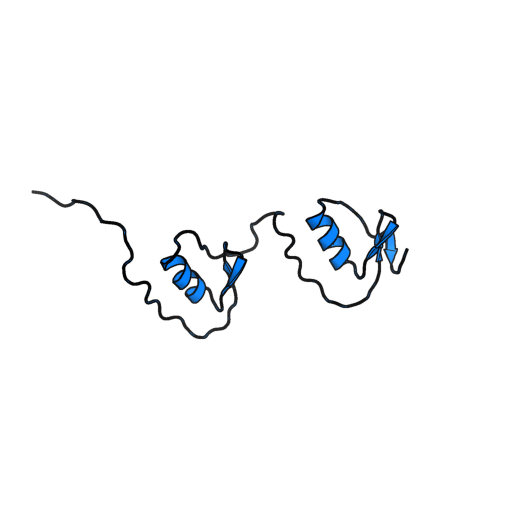(14-61)
  IPR002350 Kazal domain [SM00280] (62-107)
  IPR036058 Kazal domain superfamily [SSF100895] (8-49)
  IPR036058 Kazal domain superfamily [SSF100895] (61-107)
  IPR050653 Protease Inhibitors and Growth Factor Antagonists [PTHR10913] (61-107)

Foldseek 3Di:
DDDDDDDDPDDDPDLPQDDDQQQPWFAWPVRDIDSDPSRQVSVCNVPVRIDTPPDDPDDLDDLPQDDDQQQWWFQWPVRAIDSDPSRVVSVCSVVVHDIDTPDTDHD

Mean predicted aligned error: 15.86 Å

Solvent-accessible surface area (backbone atoms only — not comparable to full-atom values): 6896 Å² total; per-residue (Å²): 133,86,80,84,85,86,73,86,80,87,71,81,89,71,68,80,67,88,61,79,90,60,84,52,71,37,47,36,70,80,76,46,79,25,56,18,66,58,54,42,55,39,52,17,60,81,39,90,76,48,43,78,62,77,70,98,80,77,77,95,75,74,66,83,70,88,63,80,91,61,83,54,36,23,11,30,69,80,67,45,62,28,56,19,69,56,56,46,52,39,49,21,53,72,67,73,49,85,70,45,81,72,43,82,38,68,100